Protein AF-A0A524D7A3-F1 (afdb_monomer_lite)

Sequence (85 aa):
MEIRNATELDKEEFSQLYQKLYSPEGTKPPPQDSLPIENPAFFNLPMVAVEQDTIVGFIWGYVVDFGLKRYGYVEDLYVDEGWRT

Foldseek 3Di:
DDKAFDDPVCVVLQLVQQCCVVPVPNPDDRPPPPPPPPDVQWAWTWMFDDDPNHTFWIWTWTWGDDPPDIDIDTPDIGGHPVPPD

Structure (mmCIF, N/CA/C/O backbone):
data_AF-A0A524D7A3-F1
#
_entry.id   AF-A0A524D7A3-F1
#
loop_
_atom_site.group_PDB
_atom_site.id
_atom_site.type_symbol
_atom_site.label_atom_id
_atom_site.label_alt_id
_atom_site.label_comp_id
_atom_site.label_asym_id
_atom_site.label_entity_id
_atom_site.label_seq_id
_atom_site.pdbx_PDB_ins_code
_atom_site.Cartn_x
_atom_site.Cartn_y
_atom_site.Cartn_z
_atom_site.occupancy
_atom_site.B_iso_or_equiv
_atom_site.auth_seq_id
_atom_site.auth_comp_id
_atom_site.auth_asym_id
_atom_site.auth_atom_id
_atom_site.pdbx_PDB_model_num
ATOM 1 N N . MET A 1 1 ? -7.318 -14.220 6.790 1.00 89.62 1 MET A N 1
ATOM 2 C CA . MET A 1 1 ? -6.457 -13.209 6.153 1.00 89.62 1 MET A CA 1
ATOM 3 C C . MET A 1 1 ? -6.284 -13.528 4.683 1.00 89.62 1 MET A C 1
ATOM 5 O O . MET A 1 1 ? -5.881 -14.640 4.354 1.00 89.62 1 MET A O 1
ATOM 9 N N . GLU A 1 2 ? -6.586 -12.568 3.818 1.00 94.81 2 GLU A N 1
ATOM 10 C CA . GLU A 1 2 ? -6.359 -12.617 2.370 1.00 94.81 2 GLU A CA 1
ATOM 11 C C . GLU A 1 2 ? -5.463 -11.445 1.956 1.00 94.81 2 GLU A C 1
ATOM 13 O O . GLU A 1 2 ? -5.585 -10.355 2.507 1.00 94.81 2 GLU A O 1
ATOM 18 N N . ILE A 1 3 ? -4.569 -11.653 0.987 1.00 94.31 3 ILE A N 1
ATOM 19 C CA . ILE A 1 3 ? -3.803 -10.573 0.356 1.00 94.31 3 ILE A CA 1
ATOM 20 C C . ILE A 1 3 ? -4.225 -10.499 -1.108 1.00 94.31 3 ILE A C 1
ATOM 22 O O . ILE A 1 3 ? -4.115 -11.491 -1.830 1.00 94.31 3 ILE A O 1
ATOM 26 N N . ARG A 1 4 ? -4.677 -9.326 -1.553 1.00 93.50 4 ARG A N 1
ATOM 27 C CA . ARG A 1 4 ? -5.156 -9.108 -2.925 1.00 93.50 4 ARG A CA 1
ATOM 28 C C . ARG A 1 4 ? -4.758 -7.737 -3.459 1.00 93.50 4 ARG A C 1
ATOM 30 O O . ARG A 1 4 ? -4.367 -6.853 -2.700 1.00 93.50 4 ARG A O 1
ATOM 37 N N . ASN A 1 5 ? -4.884 -7.556 -4.772 1.00 90.94 5 ASN A N 1
ATOM 38 C CA . ASN A 1 5 ? -4.761 -6.232 -5.376 1.00 90.94 5 ASN A CA 1
ATOM 39 C C . ASN A 1 5 ? -5.847 -5.308 -4.815 1.00 90.94 5 ASN A C 1
ATOM 41 O O . ASN A 1 5 ? -6.997 -5.729 -4.628 1.00 90.94 5 ASN A O 1
ATOM 45 N N . ALA A 1 6 ? -5.472 -4.057 -4.566 1.00 88.94 6 ALA A N 1
ATOM 46 C CA . ALA A 1 6 ? -6.428 -3.012 -4.252 1.00 88.94 6 ALA A CA 1
ATOM 47 C C . ALA A 1 6 ? -7.306 -2.722 -5.478 1.00 88.94 6 ALA A C 1
ATOM 49 O O . ALA A 1 6 ? -6.872 -2.806 -6.629 1.00 88.94 6 ALA A O 1
ATOM 50 N N . THR A 1 7 ? -8.554 -2.380 -5.211 1.00 89.06 7 THR A N 1
ATOM 51 C CA . THR A 1 7 ? -9.573 -1.983 -6.178 1.00 89.06 7 THR A CA 1
ATOM 52 C C . THR A 1 7 ? -10.047 -0.568 -5.855 1.00 89.06 7 THR A C 1
ATOM 54 O O . THR A 1 7 ? -9.774 -0.043 -4.778 1.00 89.06 7 THR A O 1
ATOM 57 N N . GLU A 1 8 ? -10.816 0.055 -6.750 1.00 83.81 8 GLU A N 1
ATOM 58 C CA . GLU A 1 8 ? -11.385 1.388 -6.490 1.00 83.81 8 GLU A CA 1
ATOM 59 C C . GLU A 1 8 ? -12.284 1.437 -5.243 1.00 83.81 8 GLU A C 1
ATOM 61 O O . GLU A 1 8 ? -12.399 2.488 -4.616 1.00 83.81 8 GLU A O 1
ATOM 66 N N . LEU A 1 9 ? -12.893 0.310 -4.855 1.00 87.62 9 LEU A N 1
ATOM 67 C CA . LEU A 1 9 ? -13.716 0.221 -3.644 1.00 87.62 9 LEU A CA 1
ATOM 68 C C . LEU A 1 9 ? -12.882 0.355 -2.364 1.00 87.62 9 LEU A C 1
ATOM 70 O O . LEU A 1 9 ? -13.380 0.841 -1.357 1.00 87.62 9 LEU A O 1
ATOM 74 N N . ASP A 1 10 ? -11.606 -0.020 -2.423 1.00 87.62 10 ASP A N 1
ATOM 75 C CA . ASP A 1 10 ? -10.698 -0.022 -1.274 1.00 87.62 10 ASP A CA 1
ATOM 76 C C . ASP A 1 10 ? -10.080 1.358 -1.011 1.00 87.62 10 ASP A C 1
ATOM 78 O O . ASP A 1 10 ? -9.388 1.557 -0.015 1.00 87.62 10 ASP A O 1
ATOM 82 N N . LYS A 1 11 ? -10.295 2.322 -1.915 1.00 84.00 11 LYS A N 1
ATOM 83 C CA . LYS A 1 11 ? -9.589 3.607 -1.940 1.00 84.00 11 LYS A CA 1
ATOM 84 C C . LYS A 1 11 ? -9.721 4.394 -0.639 1.00 84.00 11 LYS A C 1
ATOM 86 O O . LYS A 1 11 ? -8.750 5.015 -0.202 1.00 84.00 11 LYS A O 1
ATOM 91 N N . GLU A 1 12 ? -10.908 4.402 -0.041 1.00 85.50 12 GLU A N 1
ATOM 92 C CA . GLU A 1 12 ? -11.168 5.144 1.193 1.00 8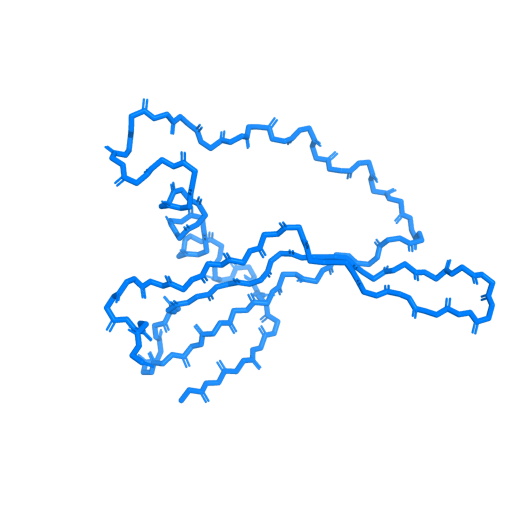5.50 12 GLU A CA 1
ATOM 93 C C . GLU A 1 12 ? -10.428 4.524 2.386 1.00 85.50 12 GLU A C 1
ATOM 95 O O . GLU A 1 12 ? -9.633 5.209 3.030 1.00 85.50 12 GLU A O 1
ATOM 100 N N . GLU A 1 13 ? -10.611 3.226 2.628 1.00 87.75 13 GLU A N 1
ATOM 101 C CA . GLU A 1 13 ? -9.933 2.494 3.707 1.00 87.75 13 GLU A CA 1
ATOM 102 C C . GLU A 1 13 ? -8.407 2.494 3.533 1.00 87.75 13 GLU A C 1
ATOM 104 O O . GLU A 1 13 ? -7.669 2.776 4.479 1.00 87.75 13 GLU A O 1
ATOM 109 N N . PHE A 1 14 ? -7.917 2.279 2.307 1.00 86.31 14 PHE A N 1
ATOM 110 C CA . PHE A 1 14 ? -6.494 2.384 1.983 1.00 86.31 14 PHE A CA 1
ATOM 111 C C . PHE A 1 14 ? -5.946 3.771 2.337 1.00 86.31 14 PHE A C 1
ATOM 113 O O . PHE A 1 14 ? -4.904 3.877 2.983 1.00 86.31 14 PHE A O 1
ATOM 120 N N . SER A 1 15 ? -6.655 4.844 1.965 1.00 83.19 15 SER A N 1
ATOM 121 C CA . SER A 1 15 ? -6.222 6.219 2.253 1.00 83.19 15 SER A CA 1
ATOM 122 C C . SER A 1 15 ? -6.153 6.500 3.754 1.00 83.19 15 SER A C 1
ATOM 124 O O . SER A 1 15 ? -5.254 7.211 4.200 1.00 83.19 15 SER A O 1
ATOM 126 N N . GLN A 1 16 ? -7.067 5.933 4.546 1.00 87.56 16 GLN A N 1
ATOM 127 C CA . GLN A 1 16 ? -7.042 6.059 6.005 1.00 87.56 16 GLN A CA 1
ATOM 128 C C . GLN A 1 16 ? -5.812 5.369 6.606 1.00 87.56 16 GLN A C 1
ATOM 130 O O . GLN A 1 16 ? -5.133 5.950 7.453 1.00 87.56 16 GLN A O 1
ATOM 135 N N . LEU A 1 17 ? -5.479 4.158 6.150 1.00 88.94 17 LEU A N 1
ATOM 136 C CA . LEU A 1 17 ? -4.266 3.465 6.590 1.00 88.94 17 LEU A CA 1
ATOM 137 C C . LEU A 1 17 ? -2.996 4.198 6.141 1.00 88.94 17 LEU A C 1
ATOM 139 O O . LEU A 1 17 ? -2.057 4.333 6.925 1.00 88.94 17 LEU A O 1
ATOM 143 N N . TYR A 1 18 ? -2.975 4.725 4.916 1.00 86.31 18 TYR A N 1
ATOM 144 C CA . TYR A 1 18 ? -1.868 5.535 4.405 1.00 86.31 18 TYR A CA 1
ATOM 145 C C . TYR A 1 18 ? -1.654 6.793 5.258 1.00 86.31 18 TYR A C 1
ATOM 147 O O . TYR A 1 18 ? -0.530 7.124 5.631 1.00 86.31 18 TYR A O 1
ATOM 155 N N . GLN A 1 19 ? -2.736 7.462 5.664 1.00 84.06 19 GLN A N 1
ATOM 156 C CA . GLN A 1 19 ? -2.658 8.586 6.596 1.00 84.06 19 GLN A CA 1
ATOM 157 C C . GLN A 1 19 ? -2.091 8.174 7.955 1.00 84.06 19 GLN A C 1
ATOM 159 O O . GLN A 1 19 ? -1.262 8.906 8.487 1.00 84.06 19 GLN A O 1
ATOM 164 N N . LYS A 1 20 ? -2.460 7.007 8.499 1.00 86.38 20 LYS A N 1
ATOM 165 C CA . LYS A 1 20 ? -1.886 6.513 9.764 1.00 86.38 20 LYS A CA 1
ATOM 166 C C . LYS A 1 20 ? -0.374 6.278 9.676 1.00 86.38 20 LYS A C 1
ATOM 168 O O . LYS A 1 20 ? 0.317 6.501 10.667 1.00 86.38 20 LYS A O 1
ATOM 173 N N . LEU A 1 21 ? 0.144 5.858 8.517 1.00 86.62 21 LEU A N 1
ATOM 174 C CA . LEU A 1 21 ? 1.585 5.679 8.298 1.00 86.62 21 LEU A CA 1
ATOM 175 C C . LEU A 1 21 ? 2.353 7.010 8.409 1.00 86.62 21 LEU A C 1
ATOM 177 O O . LEU A 1 21 ? 3.380 7.071 9.083 1.00 86.62 21 LEU A O 1
ATOM 181 N N . TYR A 1 22 ? 1.850 8.082 7.788 1.00 81.88 22 TYR A N 1
ATOM 182 C CA . TYR A 1 22 ? 2.549 9.377 7.708 1.00 81.88 22 TYR A CA 1
ATOM 183 C C . TYR A 1 22 ? 2.155 10.389 8.793 1.00 81.88 22 TYR A C 1
ATOM 185 O O . TYR A 1 22 ? 2.923 11.296 9.131 1.00 81.88 22 TYR A O 1
ATOM 193 N N . SER A 1 23 ? 0.951 10.259 9.339 1.00 77.94 23 SER A N 1
ATOM 194 C CA . SER A 1 23 ? 0.404 11.108 10.388 1.00 77.94 23 SER A CA 1
ATOM 195 C C . SER A 1 23 ? -0.443 10.283 11.362 1.00 77.94 23 SER A C 1
ATOM 197 O O . SER A 1 23 ? -1.673 10.359 11.345 1.00 77.94 23 SER A O 1
ATOM 199 N N . PRO A 1 24 ? 0.200 9.520 12.263 1.00 68.81 24 PRO A N 1
ATOM 200 C CA . PRO A 1 24 ? -0.509 8.710 13.255 1.00 68.81 24 PRO A CA 1
ATOM 201 C C . PRO A 1 24 ? -1.409 9.540 14.192 1.00 68.81 24 PRO A C 1
ATOM 203 O O . PRO A 1 24 ? -2.380 9.019 14.728 1.00 68.81 24 PRO A O 1
ATOM 206 N N . GLU A 1 25 ? -1.137 10.842 14.346 1.00 68.19 25 GLU A N 1
ATOM 207 C CA . GLU A 1 25 ? -1.954 11.786 15.128 1.00 68.19 25 GLU A CA 1
ATOM 208 C C . GLU A 1 25 ? -2.929 12.629 14.273 1.00 68.19 25 GLU A C 1
ATOM 210 O O . GLU A 1 25 ? -3.635 13.482 14.808 1.00 68.19 25 GLU A O 1
ATOM 215 N N . GLY A 1 26 ? -2.959 12.451 12.944 1.00 63.09 26 GLY A N 1
ATOM 216 C CA . GLY A 1 26 ? -3.813 13.222 12.023 1.00 63.09 26 GLY A CA 1
ATOM 217 C C . GLY A 1 26 ? -3.431 14.703 11.860 1.00 63.09 26 GLY A C 1
ATOM 218 O O . GLY A 1 26 ? -4.205 15.499 11.331 1.00 63.09 26 GLY A O 1
ATOM 219 N N . THR A 1 27 ? -2.248 15.100 12.327 1.00 60.53 27 THR A N 1
ATOM 220 C CA . THR A 1 27 ? -1.776 16.494 12.374 1.00 60.53 27 THR A CA 1
ATOM 221 C C . THR A 1 27 ? -1.102 16.975 11.091 1.00 60.53 27 THR A C 1
ATOM 223 O O . THR A 1 27 ? -0.851 18.173 10.944 1.00 60.53 27 THR A O 1
ATOM 226 N N . LYS A 1 28 ? -0.797 16.075 10.150 1.00 55.88 28 LYS A N 1
ATOM 227 C CA . LYS A 1 28 ? -0.163 16.403 8.870 1.00 55.88 28 LYS A CA 1
ATOM 228 C C . LYS A 1 28 ? -0.946 15.778 7.719 1.00 55.88 28 LYS A C 1
ATOM 230 O O . LYS A 1 28 ? -1.295 14.602 7.807 1.00 55.88 28 LYS A O 1
ATOM 235 N N . PRO A 1 29 ? -1.206 16.528 6.633 1.00 56.44 29 PRO A N 1
ATOM 236 C CA . PRO A 1 29 ? -1.721 15.914 5.422 1.00 56.44 29 PRO A CA 1
ATOM 237 C C . PRO A 1 29 ? -0.723 14.846 4.945 1.00 56.44 29 PRO A C 1
ATOM 239 O O . PRO A 1 29 ? 0.486 15.025 5.147 1.00 56.44 29 PRO A O 1
ATOM 242 N N . PRO A 1 30 ? -1.200 13.745 4.334 1.00 58.81 30 PRO A N 1
ATOM 243 C CA . PRO A 1 30 ? -0.307 12.778 3.710 1.00 58.81 30 PRO A CA 1
ATOM 244 C C . PRO A 1 30 ? 0.590 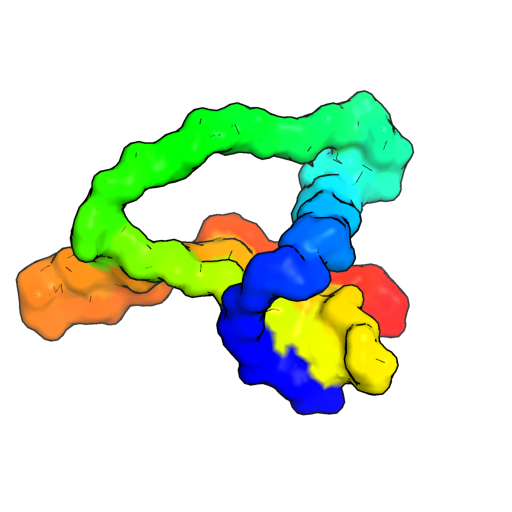13.505 2.699 1.00 58.81 30 PRO A C 1
ATOM 246 O O . PRO A 1 30 ? 0.196 14.574 2.208 1.00 58.81 30 PRO A O 1
ATOM 249 N N . PRO A 1 31 ? 1.779 12.963 2.381 1.00 58.16 31 PRO A N 1
ATOM 250 C CA . PRO A 1 31 ? 2.565 13.486 1.279 1.00 58.16 31 PRO A CA 1
ATOM 251 C C . PRO A 1 31 ? 1.639 13.647 0.069 1.00 58.16 31 PRO A C 1
ATOM 253 O O . PRO A 1 31 ? 1.003 12.691 -0.374 1.00 58.16 31 PRO A O 1
ATOM 256 N N . GLN A 1 32 ? 1.493 14.879 -0.430 1.00 50.38 32 GLN A N 1
ATOM 257 C CA . GLN A 1 32 ? 1.018 15.084 -1.793 1.00 50.38 32 GLN A CA 1
ATOM 258 C C . GLN A 1 32 ? 2.177 14.651 -2.672 1.00 50.38 32 GLN A C 1
ATOM 260 O O . GLN A 1 32 ? 2.924 15.489 -3.181 1.00 50.38 32 GLN A O 1
ATOM 265 N N . ASP A 1 33 ? 2.391 13.343 -2.774 1.00 51.06 33 ASP A N 1
ATOM 266 C CA . ASP A 1 33 ? 3.326 12.846 -3.753 1.00 51.06 33 ASP A CA 1
ATOM 267 C C . ASP A 1 33 ? 2.802 13.338 -5.090 1.00 51.06 33 ASP A C 1
ATOM 269 O O . ASP A 1 33 ? 1.647 13.135 -5.477 1.00 51.06 33 ASP A O 1
ATOM 273 N N . SER A 1 34 ? 3.652 14.124 -5.742 1.00 38.81 34 SER A N 1
ATOM 274 C CA . SER A 1 34 ? 3.489 14.442 -7.145 1.00 38.81 34 SER A CA 1
ATOM 275 C C . SER A 1 34 ? 3.358 13.084 -7.808 1.00 38.81 34 SER A C 1
ATOM 277 O O . SER A 1 34 ? 4.335 12.339 -7.777 1.00 38.81 34 SER A O 1
ATOM 279 N N . LEU A 1 35 ? 2.141 12.739 -8.253 1.00 41.22 35 LEU A N 1
ATOM 280 C CA . LEU A 1 35 ? 1.796 11.436 -8.824 1.00 41.22 35 LEU A CA 1
ATOM 281 C C . LEU A 1 35 ? 3.011 10.912 -9.589 1.00 41.22 35 LEU A C 1
ATOM 283 O O . LEU A 1 35 ? 3.494 11.654 -10.459 1.00 41.22 35 LEU A O 1
ATOM 287 N N . PRO A 1 36 ? 3.564 9.735 -9.230 1.00 46.56 36 PRO A N 1
ATOM 288 C CA . PRO A 1 36 ? 4.773 9.249 -9.868 1.00 46.56 36 PRO A CA 1
ATOM 289 C C . PRO A 1 36 ? 4.515 9.300 -11.365 1.00 46.56 36 PRO A C 1
ATOM 291 O O . PRO A 1 36 ? 3.495 8.784 -11.823 1.00 46.56 36 PRO A O 1
ATOM 294 N N . ILE A 1 37 ? 5.372 10.031 -12.091 1.00 40.03 37 ILE A N 1
ATOM 295 C CA . ILE A 1 37 ? 5.273 10.190 -13.543 1.00 40.03 37 ILE A CA 1
ATOM 296 C C . ILE A 1 37 ? 4.993 8.798 -14.091 1.00 40.03 37 ILE A C 1
ATOM 298 O O . ILE A 1 37 ? 5.841 7.923 -13.916 1.00 40.03 37 ILE A O 1
ATOM 302 N N . GLU A 1 38 ? 3.800 8.590 -14.661 1.00 48.91 38 GLU A N 1
ATOM 303 C CA . GLU A 1 38 ? 3.372 7.291 -15.170 1.00 48.91 38 GLU A CA 1
ATOM 304 C C . GLU A 1 38 ? 4.409 6.824 -16.187 1.00 48.91 38 GLU A C 1
ATOM 306 O O . GLU A 1 38 ? 4.443 7.256 -17.340 1.00 48.91 38 GLU A O 1
ATOM 311 N N . ASN A 1 39 ? 5.329 5.986 -15.726 1.00 55.06 39 ASN A N 1
ATOM 312 C CA . ASN A 1 39 ? 6.351 5.410 -16.557 1.00 55.06 39 ASN A CA 1
ATOM 313 C C . ASN A 1 39 ? 5.861 4.004 -16.886 1.00 55.06 39 ASN A C 1
ATOM 315 O O . ASN A 1 39 ? 5.729 3.196 -15.972 1.00 55.06 39 ASN A O 1
ATOM 319 N N . PRO A 1 40 ? 5.607 3.674 -18.160 1.00 61.50 40 PRO A N 1
ATOM 320 C CA . PRO A 1 40 ? 5.117 2.352 -18.543 1.00 61.50 40 PRO A CA 1
ATOM 321 C C . PRO A 1 40 ? 6.082 1.206 -18.185 1.00 61.50 40 PRO A C 1
ATOM 323 O O . PRO A 1 40 ? 5.689 0.046 -18.251 1.00 61.50 40 PRO A O 1
ATOM 326 N N . ALA A 1 41 ? 7.331 1.504 -17.799 1.00 61.34 41 ALA A N 1
ATOM 327 C CA . ALA A 1 41 ? 8.263 0.525 -17.239 1.00 61.34 41 ALA A CA 1
ATOM 328 C C . ALA A 1 41 ? 8.017 0.207 -15.750 1.00 61.34 41 ALA A C 1
ATOM 330 O O . ALA A 1 41 ? 8.613 -0.739 -15.240 1.00 61.34 41 ALA A O 1
ATOM 331 N N . PHE A 1 42 ? 7.186 0.992 -15.059 1.00 69.38 42 PHE A N 1
ATOM 332 C CA . PHE A 1 42 ? 6.857 0.868 -13.643 1.00 69.38 42 PHE A CA 1
ATOM 333 C C . PHE A 1 42 ? 5.394 0.451 -13.503 1.00 69.38 42 PHE A C 1
ATOM 335 O O . PHE A 1 42 ? 4.469 1.225 -13.739 1.00 69.38 42 PHE A O 1
ATOM 342 N N . PHE A 1 43 ? 5.180 -0.796 -13.104 1.00 75.88 43 PHE A N 1
ATOM 343 C CA . PHE A 1 43 ? 3.856 -1.321 -12.810 1.00 75.88 43 PHE A CA 1
ATOM 344 C C . PHE A 1 43 ? 3.556 -1.092 -11.331 1.00 75.88 43 PHE A C 1
ATOM 346 O O . PHE A 1 43 ? 4.092 -1.810 -10.487 1.00 75.88 43 PHE A O 1
ATOM 353 N N . ASN A 1 44 ? 2.721 -0.097 -11.024 1.00 78.06 44 ASN A N 1
ATOM 354 C CA . ASN A 1 44 ? 2.224 0.128 -9.665 1.00 78.06 44 ASN A CA 1
ATOM 355 C C . ASN A 1 44 ? 1.426 -1.088 -9.181 1.00 78.06 44 ASN A C 1
ATOM 357 O O . ASN A 1 44 ? 0.584 -1.625 -9.903 1.00 78.06 44 ASN A O 1
ATOM 361 N N . LEU A 1 45 ? 1.688 -1.504 -7.947 1.00 80.25 45 LEU A N 1
ATOM 362 C CA . LEU A 1 45 ? 1.056 -2.650 -7.302 1.00 80.25 45 LEU A CA 1
ATOM 363 C C . LEU A 1 45 ? 0.570 -2.259 -5.904 1.00 80.25 45 LEU A C 1
ATOM 365 O O . LEU A 1 45 ? 1.205 -2.620 -4.910 1.00 80.25 45 LEU A O 1
ATOM 369 N N . PRO A 1 46 ? -0.553 -1.527 -5.804 1.00 84.94 46 PRO A N 1
ATOM 370 C CA . PRO A 1 46 ? -1.231 -1.374 -4.531 1.00 84.94 46 PRO A CA 1
ATOM 371 C C . PRO A 1 46 ? -1.869 -2.716 -4.151 1.00 84.94 46 PRO A C 1
ATOM 373 O O . PRO A 1 46 ? -2.711 -3.261 -4.872 1.00 84.94 46 PRO A O 1
ATOM 376 N N . MET A 1 47 ? -1.457 -3.267 -3.015 1.00 91.81 47 MET A N 1
ATOM 377 C CA . MET A 1 47 ? -1.998 -4.505 -2.457 1.00 91.81 47 MET A CA 1
ATOM 378 C C . MET A 1 47 ? -2.542 -4.244 -1.059 1.00 91.81 47 MET A C 1
ATOM 380 O O . MET A 1 47 ? -2.001 -3.426 -0.318 1.00 91.81 47 MET A O 1
ATOM 384 N N . VAL A 1 48 ? -3.600 -4.959 -0.691 1.00 94.31 48 VAL A N 1
ATOM 385 C CA . VAL A 1 48 ? -4.256 -4.858 0.615 1.00 94.31 48 VAL A CA 1
ATOM 386 C C . VAL A 1 48 ? -4.301 -6.215 1.300 1.00 94.31 48 VAL A C 1
ATOM 388 O O . VAL A 1 48 ? -4.465 -7.249 0.646 1.00 94.31 48 VAL A O 1
ATOM 391 N N . ALA A 1 49 ? -4.161 -6.199 2.622 1.00 96.00 49 ALA A N 1
ATOM 392 C CA . ALA A 1 49 ? -4.448 -7.331 3.488 1.00 96.00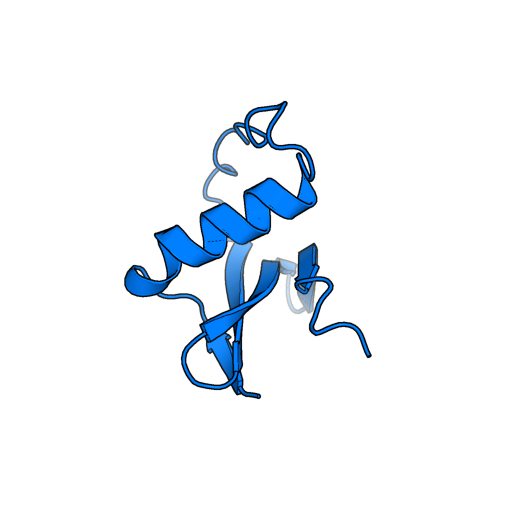 49 ALA A CA 1
ATOM 393 C C . ALA A 1 49 ? -5.863 -7.168 4.052 1.00 96.00 49 ALA A C 1
ATOM 395 O O . ALA A 1 49 ? -6.175 -6.130 4.635 1.00 96.00 49 ALA A O 1
ATOM 396 N N . VAL A 1 50 ? -6.703 -8.184 3.875 1.00 95.19 50 VAL A N 1
ATOM 397 C CA . VAL A 1 50 ? -8.108 -8.188 4.294 1.00 95.19 50 VAL A CA 1
ATOM 398 C C . VAL A 1 50 ? -8.337 -9.275 5.337 1.00 95.19 50 VAL A C 1
ATOM 400 O O . VAL A 1 50 ? -7.951 -10.435 5.153 1.00 95.19 50 VAL A O 1
ATOM 403 N N . GLU A 1 51 ? -8.997 -8.908 6.427 1.00 94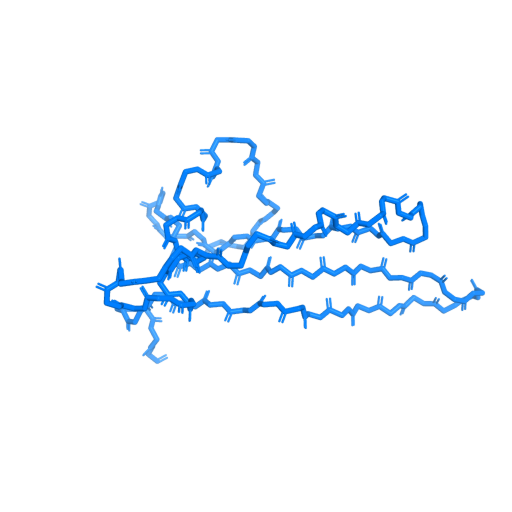.62 51 GLU A N 1
ATOM 404 C CA . GLU A 1 51 ? -9.467 -9.817 7.466 1.00 94.62 51 GLU A CA 1
ATOM 405 C C . GLU A 1 51 ? -10.922 -9.481 7.791 1.00 94.62 51 GLU A C 1
ATOM 407 O O . GLU A 1 51 ? -11.231 -8.328 8.067 1.00 94.62 51 GLU A O 1
ATOM 412 N N . GLN A 1 52 ? -11.819 -10.474 7.747 1.00 91.56 52 GLN A N 1
ATOM 413 C CA . GLN A 1 52 ? -13.253 -10.281 8.032 1.00 91.56 52 GLN A CA 1
ATOM 414 C C . GLN A 1 52 ? -13.857 -9.073 7.282 1.00 91.56 52 GLN A C 1
ATOM 416 O O . GLN A 1 52 ? -14.491 -8.211 7.885 1.00 91.56 52 GLN A O 1
ATOM 421 N N . ASP A 1 53 ? -13.600 -8.993 5.973 1.00 89.12 53 ASP A N 1
ATOM 422 C CA . ASP A 1 53 ? -14.038 -7.906 5.079 1.00 89.12 53 ASP A CA 1
ATOM 423 C C . ASP A 1 53 ? -13.497 -6.503 5.417 1.00 89.12 53 ASP A C 1
ATOM 425 O O . ASP A 1 53 ? -13.916 -5.525 4.811 1.00 89.12 53 ASP A O 1
ATOM 429 N N . THR A 1 54 ? -12.537 -6.397 6.338 1.00 91.38 54 THR A N 1
ATOM 430 C CA . THR A 1 54 ? -11.879 -5.140 6.719 1.00 91.38 54 THR A CA 1
ATOM 431 C C . THR A 1 54 ? -10.458 -5.106 6.178 1.00 91.38 54 THR A C 1
ATOM 433 O O . THR A 1 54 ? -9.721 -6.090 6.307 1.00 91.38 54 THR A O 1
ATOM 436 N N . ILE A 1 55 ? -10.030 -3.976 5.610 1.00 93.88 55 ILE A N 1
ATOM 437 C CA . ILE A 1 55 ? -8.624 -3.799 5.242 1.00 93.88 55 ILE A CA 1
ATOM 438 C C . ILE A 1 55 ? -7.804 -3.504 6.501 1.00 93.88 55 ILE A C 1
ATOM 440 O O . ILE A 1 55 ? -8.005 -2.507 7.190 1.00 93.88 55 ILE A O 1
ATOM 444 N N . VAL A 1 56 ? -6.836 -4.375 6.785 1.00 95.50 56 VAL A N 1
ATOM 445 C CA . VAL A 1 56 ? -5.986 -4.316 7.988 1.00 95.50 56 VAL A CA 1
ATOM 446 C C . VAL A 1 56 ? -4.546 -3.912 7.684 1.00 95.50 56 VAL A C 1
ATOM 448 O O . VAL A 1 56 ? -3.746 -3.703 8.592 1.00 95.50 56 VAL A O 1
ATOM 451 N N . GLY A 1 57 ? -4.189 -3.789 6.410 1.00 94.75 57 GLY A N 1
ATOM 452 C CA . GLY A 1 57 ? -2.858 -3.374 5.991 1.00 94.75 57 GLY A CA 1
ATOM 453 C C . GLY A 1 57 ? -2.761 -3.176 4.489 1.00 94.75 57 GLY A C 1
ATOM 454 O O . GLY A 1 57 ? -3.639 -3.597 3.733 1.00 94.75 57 GLY A O 1
ATOM 455 N N . PHE A 1 58 ? -1.676 -2.546 4.058 1.00 93.38 58 PHE A N 1
ATOM 456 C CA . PHE A 1 58 ? -1.396 -2.308 2.653 1.00 93.38 58 PHE A CA 1
ATOM 457 C C . PHE A 1 58 ? 0.095 -2.390 2.329 1.00 93.38 58 PHE A C 1
ATOM 459 O O . PHE A 1 58 ? 0.956 -2.181 3.186 1.00 93.38 58 PHE A O 1
ATOM 466 N N . ILE A 1 59 ? 0.369 -2.655 1.055 1.00 92.00 59 ILE A N 1
ATOM 467 C CA . ILE A 1 59 ? 1.661 -2.469 0.401 1.00 92.00 59 ILE A CA 1
ATOM 468 C C . ILE A 1 59 ? 1.439 -1.516 -0.766 1.00 92.00 59 ILE A C 1
ATOM 470 O O . ILE A 1 59 ? 0.564 -1.751 -1.602 1.00 92.00 59 ILE A O 1
ATOM 474 N N . TRP A 1 60 ? 2.254 -0.473 -0.839 1.00 88.38 60 TRP A N 1
ATOM 475 C CA . TRP A 1 60 ? 2.454 0.303 -2.049 1.00 88.38 60 TRP A CA 1
ATOM 476 C C . TRP A 1 60 ? 3.847 -0.013 -2.574 1.00 88.38 60 TRP A C 1
ATOM 478 O O . TRP A 1 60 ? 4.855 0.139 -1.884 1.00 88.38 60 TRP A O 1
ATOM 488 N N . GLY A 1 61 ? 3.913 -0.473 -3.812 1.00 87.62 61 GLY A N 1
ATOM 489 C CA . GLY A 1 61 ? 5.178 -0.654 -4.494 1.00 87.62 61 GLY A CA 1
ATOM 490 C C . GLY A 1 61 ? 5.011 -0.633 -5.997 1.00 87.62 61 GLY A C 1
ATOM 491 O O . GLY A 1 61 ? 3.907 -0.488 -6.524 1.00 87.62 61 GLY A O 1
ATOM 492 N N . TYR A 1 62 ? 6.123 -0.833 -6.685 1.00 85.94 62 TYR A N 1
ATOM 493 C CA . TYR A 1 62 ? 6.150 -0.954 -8.129 1.00 85.94 62 TYR A CA 1
ATOM 494 C C . TYR A 1 62 ? 7.046 -2.105 -8.563 1.00 85.94 62 TYR A C 1
ATOM 496 O O . TYR A 1 62 ? 8.029 -2.465 -7.909 1.00 85.94 62 TYR A O 1
ATOM 504 N N . VAL A 1 63 ? 6.713 -2.685 -9.708 1.00 86.94 63 VAL A N 1
ATOM 505 C CA . VAL A 1 63 ? 7.572 -3.631 -10.411 1.00 86.94 63 VAL A CA 1
ATOM 506 C C . VAL A 1 63 ? 8.186 -2.940 -11.613 1.00 86.94 63 VAL A C 1
ATOM 508 O O . VAL A 1 63 ? 7.479 -2.320 -12.402 1.00 86.94 63 VAL A O 1
ATOM 511 N N . VAL A 1 64 ? 9.502 -3.070 -11.754 1.00 85.50 64 VAL A N 1
ATOM 512 C CA . VAL A 1 64 ? 10.266 -2.509 -12.865 1.00 85.50 64 VAL A CA 1
ATOM 513 C C . VAL A 1 64 ? 10.969 -3.609 -13.649 1.00 85.50 64 VAL A C 1
ATOM 515 O O . VAL A 1 64 ? 11.639 -4.480 -13.083 1.00 85.50 64 VAL A O 1
ATOM 518 N N . ASP A 1 65 ? 10.819 -3.556 -14.970 1.00 86.00 65 ASP A N 1
ATOM 519 C CA . ASP A 1 65 ? 11.524 -4.436 -15.897 1.00 86.00 65 ASP A CA 1
ATOM 520 C C . ASP A 1 65 ? 12.805 -3.741 -16.391 1.00 86.00 65 ASP A C 1
ATOM 522 O O . ASP A 1 65 ? 12.772 -2.670 -16.996 1.00 86.00 65 ASP A O 1
ATOM 526 N N . PHE A 1 66 ? 13.959 -4.358 -16.133 1.00 84.12 66 PHE A N 1
ATOM 527 C CA . PHE A 1 66 ? 15.275 -3.879 -16.555 1.00 84.12 66 PHE A CA 1
ATOM 528 C C . PHE A 1 66 ? 15.939 -4.930 -17.453 1.00 84.12 66 PHE A C 1
ATOM 530 O O . PHE A 1 66 ? 16.594 -5.875 -16.998 1.00 84.12 66 PHE A O 1
ATOM 537 N N . GLY A 1 67 ? 15.725 -4.797 -18.764 1.00 85.50 67 GLY A N 1
ATOM 538 C CA . GLY A 1 67 ? 16.140 -5.796 -19.750 1.00 85.50 67 GLY A CA 1
ATOM 539 C C . GLY A 1 67 ? 15.376 -7.112 -19.571 1.00 85.50 67 GLY A C 1
ATOM 540 O O . GLY A 1 67 ? 14.157 -7.142 -19.676 1.00 85.50 67 GLY A O 1
ATOM 541 N N . LEU A 1 68 ? 16.091 -8.209 -19.300 1.00 88.31 68 LEU A N 1
ATOM 542 C CA . LEU A 1 68 ? 15.502 -9.540 -19.059 1.00 88.31 68 LEU A CA 1
ATOM 543 C C . LEU A 1 68 ? 15.249 -9.832 -17.569 1.00 88.31 68 LEU A C 1
ATOM 545 O O . LEU A 1 68 ? 15.008 -10.981 -17.191 1.00 88.31 68 LEU A O 1
ATOM 549 N N . LYS A 1 69 ? 15.401 -8.830 -16.702 1.00 88.06 69 LYS A N 1
ATOM 550 C CA . LYS A 1 69 ? 15.259 -8.963 -15.251 1.00 88.06 69 LYS A CA 1
ATOM 551 C C . LYS A 1 69 ? 14.081 -8.127 -14.772 1.00 88.06 69 LYS A C 1
ATOM 553 O O . LYS A 1 69 ? 13.863 -7.030 -15.271 1.00 88.06 69 LYS A O 1
ATOM 558 N N . 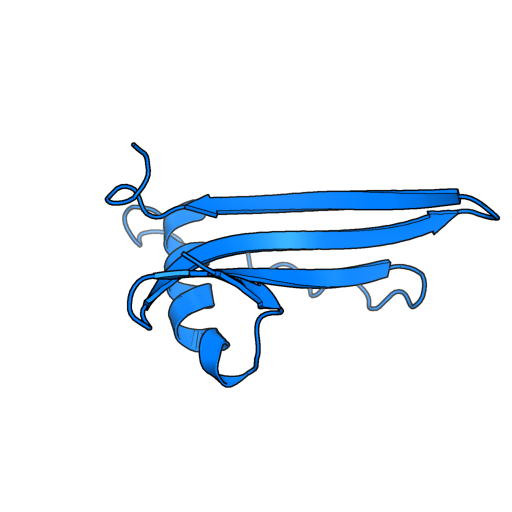ARG A 1 70 ? 13.364 -8.652 -13.782 1.00 88.62 70 ARG A N 1
ATOM 559 C CA . ARG A 1 70 ? 12.221 -8.010 -13.134 1.00 88.62 70 ARG A CA 1
ATOM 560 C C . ARG A 1 70 ? 12.545 -7.779 -11.666 1.00 88.62 70 ARG A C 1
ATOM 562 O O . ARG A 1 70 ? 12.994 -8.709 -10.996 1.00 88.62 70 ARG A O 1
ATOM 569 N N . TYR A 1 71 ? 12.307 -6.566 -11.186 1.00 88.12 71 TYR A N 1
ATOM 570 C CA . TYR A 1 71 ? 12.558 -6.157 -9.807 1.00 88.12 71 TYR A CA 1
ATOM 571 C C . TYR A 1 71 ? 11.266 -5.637 -9.187 1.00 88.12 71 TYR A C 1
ATOM 573 O O . TYR A 1 71 ? 10.527 -4.910 -9.840 1.00 88.12 71 TYR A O 1
ATOM 581 N N . GLY A 1 72 ? 11.002 -6.010 -7.937 1.00 87.88 72 GLY A N 1
ATOM 582 C CA . GLY A 1 72 ? 9.951 -5.406 -7.123 1.00 87.88 72 GLY A CA 1
ATOM 583 C C . GLY A 1 72 ? 10.571 -4.432 -6.133 1.00 87.88 72 GLY A C 1
ATOM 584 O O . GLY A 1 72 ? 11.585 -4.751 -5.510 1.00 87.88 72 GLY A O 1
ATOM 585 N N . TYR A 1 73 ? 9.969 -3.262 -5.998 1.00 86.00 73 TYR A N 1
ATOM 586 C CA . TYR A 1 73 ? 10.322 -2.268 -5.001 1.00 86.00 73 TYR A CA 1
ATOM 587 C C . TYR A 1 73 ? 9.092 -1.974 -4.149 1.00 86.00 73 TYR A C 1
ATOM 589 O O . TYR A 1 73 ? 8.008 -1.756 -4.686 1.00 86.00 73 TYR A O 1
ATOM 597 N N . VAL A 1 74 ? 9.263 -2.003 -2.831 1.00 88.81 74 VAL A N 1
ATOM 598 C CA . VAL A 1 74 ? 8.224 -1.626 -1.870 1.00 88.81 74 VAL A CA 1
ATOM 599 C C . VAL A 1 74 ? 8.539 -0.206 -1.425 1.00 88.81 74 VAL A C 1
ATOM 601 O O . VAL A 1 74 ? 9.596 0.019 -0.837 1.00 88.81 74 VAL A O 1
ATOM 604 N N . GLU A 1 75 ? 7.655 0.732 -1.756 1.00 85.50 75 GLU A N 1
ATOM 605 C CA . GLU A 1 75 ? 7.733 2.119 -1.289 1.00 85.50 75 GLU A CA 1
ATOM 606 C C . GLU A 1 75 ? 7.225 2.193 0.144 1.00 85.50 75 GLU A C 1
ATOM 608 O O . GLU A 1 75 ? 7.986 2.531 1.047 1.00 85.50 75 GLU A O 1
ATOM 613 N N . ASP A 1 76 ? 5.980 1.763 0.348 1.00 89.06 76 ASP A N 1
ATOM 614 C CA . ASP A 1 76 ? 5.307 1.823 1.635 1.00 89.06 76 ASP A CA 1
ATOM 615 C C . ASP A 1 76 ? 4.710 0.475 2.025 1.00 89.06 76 ASP A C 1
ATOM 617 O O . ASP A 1 76 ? 4.174 -0.280 1.212 1.00 89.06 76 ASP A O 1
ATOM 621 N N . LEU A 1 77 ? 4.781 0.187 3.319 1.00 91.81 77 LEU A N 1
ATOM 622 C CA . LEU A 1 77 ? 4.167 -0.974 3.944 1.00 91.81 77 LEU A CA 1
ATOM 623 C C . LEU A 1 77 ? 3.609 -0.540 5.292 1.00 91.81 77 LEU A C 1
ATOM 625 O O . LEU A 1 77 ? 4.332 -0.002 6.132 1.00 91.81 77 LEU A O 1
ATOM 629 N N . TYR A 1 78 ? 2.340 -0.842 5.529 1.00 92.94 78 TYR A N 1
ATOM 630 C CA . TYR A 1 78 ? 1.712 -0.591 6.817 1.00 92.94 78 TYR A CA 1
ATOM 631 C C . TYR A 1 78 ? 0.726 -1.700 7.158 1.00 92.94 78 TYR A C 1
ATOM 633 O O . TYR A 1 78 ? -0.033 -2.169 6.315 1.00 92.94 78 TYR A O 1
ATOM 641 N N . VAL A 1 79 ? 0.713 -2.083 8.428 1.00 94.62 79 VAL A N 1
ATOM 642 C CA . VAL A 1 79 ? -0.305 -2.951 9.029 1.00 94.62 79 VAL A CA 1
ATOM 643 C C . VAL A 1 79 ? -0.882 -2.185 10.206 1.00 94.62 79 VAL A C 1
ATOM 645 O O . VAL A 1 79 ? -0.121 -1.553 10.939 1.00 94.62 79 VAL A O 1
ATOM 648 N N . ASP A 1 80 ? -2.192 -2.206 10.394 1.00 92.00 80 ASP A N 1
ATOM 649 C CA . ASP A 1 80 ? -2.829 -1.581 11.547 1.00 92.00 80 ASP A CA 1
ATOM 650 C C . ASP A 1 80 ? -2.318 -2.220 12.851 1.00 92.00 80 ASP A C 1
ATOM 652 O O . ASP A 1 80 ? -2.075 -3.425 12.928 1.00 92.00 80 ASP A O 1
ATOM 656 N N . GLU A 1 81 ? -2.080 -1.396 13.871 1.00 90.50 81 GLU A N 1
ATOM 657 C CA . GLU A 1 81 ? -1.407 -1.813 15.107 1.00 90.50 81 GLU A CA 1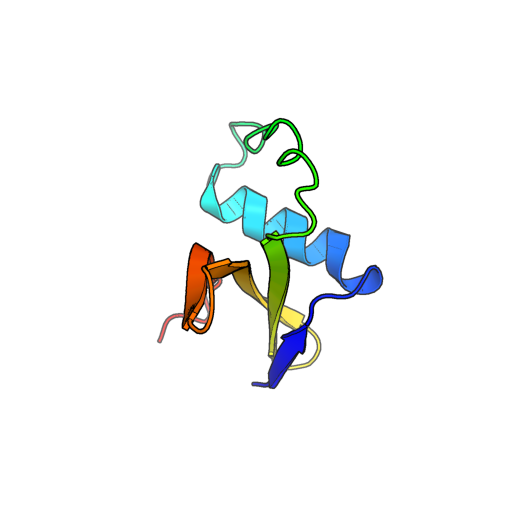
ATOM 658 C C . GLU A 1 81 ? -2.136 -2.948 15.830 1.00 90.50 81 GLU A C 1
ATOM 660 O O . GLU A 1 81 ? -1.477 -3.812 16.408 1.00 90.50 81 GLU A O 1
ATOM 665 N N . GLY A 1 82 ? -3.471 -3.003 15.732 1.00 90.38 82 GLY A N 1
ATOM 666 C CA . GLY A 1 82 ? -4.280 -4.073 16.324 1.00 90.38 82 GLY A CA 1
ATOM 667 C C . GLY A 1 82 ? -4.041 -5.456 15.710 1.00 90.38 82 GLY A C 1
ATOM 668 O O . GLY A 1 82 ? -4.466 -6.458 16.280 1.00 90.38 82 GLY A O 1
ATOM 669 N N . TRP A 1 83 ? -3.341 -5.515 14.575 1.00 90.38 83 TRP A N 1
ATOM 670 C CA . TRP A 1 83 ? -3.107 -6.723 13.784 1.00 90.38 83 TRP A CA 1
ATOM 671 C C . TRP A 1 83 ? -1.624 -7.112 13.695 1.00 90.38 83 TRP A C 1
ATOM 673 O O . TRP A 1 83 ? -1.275 -8.084 13.026 1.00 90.38 83 TRP A O 1
ATOM 683 N N . ARG A 1 84 ? -0.734 -6.374 14.374 1.00 89.19 84 ARG A N 1
ATOM 684 C CA . ARG A 1 84 ? 0.701 -6.682 14.476 1.00 89.19 84 ARG A CA 1
ATOM 685 C C . ARG A 1 84 ? 0.948 -7.592 15.684 1.00 89.19 84 ARG A C 1
ATOM 687 O O . ARG A 1 84 ? 1.318 -7.108 16.751 1.00 89.19 84 ARG A O 1
ATOM 694 N N . THR A 1 85 ? 0.718 -8.892 15.538 1.00 75.62 85 THR A N 1
ATOM 695 C CA . THR A 1 85 ? 1.034 -9.903 16.572 1.00 75.62 85 THR A CA 1
ATOM 696 C C . THR A 1 85 ? 2.203 -10.779 16.178 1.00 75.62 85 THR A C 1
ATOM 698 O O . THR A 1 85 ? 2.209 -11.220 15.007 1.00 75.62 85 THR A O 1
#

pLDDT: mean 80.96, std 14.9, range [38.81, 96.0]

Secondary structure (DSSP, 8-state):
-EEEE--GGGHHHHHHHHHHHH-TTS-SPPP--------TTEEE--EEEEETTEEEEEEEEEEEEETTEEEEEEEEEEE-GGG--

Radius of gyration: 14.07 Å; chains: 1; bounding box: 30×30×36 Å